Protein AF-A2Z842-F1 (afdb_monomer_lite)

pLDDT: mean 91.97, std 7.47, range [58.16, 97.81]

Secondary structure (DSSP, 8-state):
-HHHHHHHHHHHTS-SSHHHHHHHHHHHHHHHHHHHHHHHTT-SEEEEE--S--TTPPPGGGGGGT-SEEEEE--HHHHHHHHHHHHHHH--

Sequence (92 aa):
MQRSLRDIAALYNCEASLEKVEEFRRAEGLSSISSKCFKAANLSAILIDDGIDFDKMLELEAHKAFAPTVGRILRIEKLAETIINDRIKLDT

Structure (mmCIF, N/CA/C/O backbone):
data_AF-A2Z842-F1
#
_entry.id   AF-A2Z842-F1
#
loop_
_atom_site.group_PDB
_atom_site.id
_atom_site.type_symbol
_atom_site.label_atom_id
_atom_site.label_alt_id
_atom_site.label_comp_id
_atom_site.label_asym_id
_atom_site.label_entity_id
_atom_site.label_seq_id
_atom_site.pdbx_PDB_ins_code
_atom_site.Cartn_x
_atom_site.Cartn_y
_atom_site.Cartn_z
_atom_site.occupancy
_atom_site.B_iso_or_equiv
_atom_site.auth_seq_id
_atom_site.auth_comp_id
_atom_site.auth_asym_id
_atom_site.auth_atom_id
_atom_site.pdbx_PDB_model_num
ATOM 1 N N . MET A 1 1 ? -16.183 15.568 1.146 1.00 58.16 1 MET A N 1
ATOM 2 C CA . MET A 1 1 ? -15.415 15.592 2.413 1.00 58.16 1 MET A CA 1
ATOM 3 C C . MET A 1 1 ? -16.111 14.876 3.573 1.00 58.16 1 MET A C 1
ATOM 5 O O . MET A 1 1 ? -15.475 14.075 4.235 1.00 58.16 1 MET A O 1
ATOM 9 N N . GLN A 1 2 ? -17.409 15.085 3.822 1.00 62.94 2 GLN A N 1
ATOM 10 C CA . GLN A 1 2 ? -18.079 14.487 4.995 1.00 62.94 2 GLN A CA 1
ATOM 11 C C . GLN A 1 2 ? -18.352 12.968 4.896 1.00 62.94 2 GLN A C 1
ATOM 13 O O . GLN A 1 2 ? -18.552 12.305 5.908 1.00 62.94 2 GLN A O 1
ATOM 18 N N . ARG A 1 3 ? -18.381 12.397 3.681 1.00 75.38 3 ARG A N 1
ATOM 19 C CA . ARG A 1 3 ? -18.478 10.936 3.475 1.00 75.38 3 ARG A CA 1
ATOM 20 C C . ARG A 1 3 ? -17.143 10.247 3.766 1.00 75.38 3 ARG A C 1
ATOM 22 O O . ARG A 1 3 ? -17.098 9.412 4.651 1.00 75.38 3 ARG A O 1
ATOM 29 N N . SER A 1 4 ? -16.049 10.740 3.178 1.00 85.19 4 SER A N 1
ATOM 30 C CA . SER A 1 4 ? -14.703 10.187 3.388 1.00 85.19 4 SER A CA 1
ATOM 31 C C . SER A 1 4 ? -14.267 10.150 4.858 1.00 85.19 4 SER A C 1
ATOM 33 O O . SER A 1 4 ? -13.596 9.208 5.263 1.00 85.19 4 SER A O 1
ATOM 35 N N . LEU A 1 5 ? -14.661 11.141 5.670 1.00 93.75 5 LEU A N 1
ATOM 36 C CA . LEU A 1 5 ? -14.3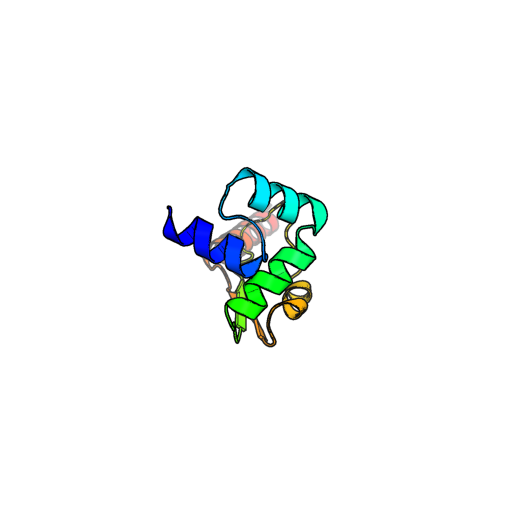72 11.132 7.109 1.00 93.75 5 LEU A CA 1
ATOM 37 C C . LEU A 1 5 ? -15.178 10.065 7.867 1.00 93.75 5 LEU A C 1
ATOM 39 O O . LEU A 1 5 ? -14.644 9.410 8.753 1.00 93.75 5 LEU A O 1
ATOM 43 N N . ARG A 1 6 ? -16.454 9.873 7.518 1.00 95.00 6 ARG A N 1
ATOM 44 C CA . ARG A 1 6 ? -17.292 8.841 8.145 1.00 95.00 6 ARG A CA 1
ATOM 45 C C . ARG A 1 6 ? -16.830 7.440 7.770 1.00 95.00 6 ARG A C 1
ATOM 47 O O . ARG A 1 6 ? -16.762 6.588 8.645 1.00 95.00 6 ARG A O 1
ATOM 54 N N . ASP A 1 7 ? -16.462 7.229 6.510 1.00 94.56 7 ASP A N 1
ATOM 55 C CA . ASP A 1 7 ? -16.008 5.926 6.022 1.00 94.56 7 ASP A CA 1
ATOM 56 C C . ASP A 1 7 ? -14.695 5.511 6.703 1.00 94.56 7 ASP A C 1
ATOM 58 O O . ASP A 1 7 ? -14.563 4.378 7.165 1.00 94.56 7 ASP A O 1
ATOM 62 N N . ILE A 1 8 ? -13.739 6.442 6.845 1.00 95.25 8 ILE A N 1
ATOM 63 C CA . ILE A 1 8 ? -12.474 6.142 7.524 1.00 95.25 8 ILE A CA 1
ATOM 64 C C . ILE A 1 8 ? -12.653 5.965 9.037 1.00 95.25 8 ILE A C 1
ATOM 66 O O . ILE A 1 8 ? -12.036 5.078 9.619 1.00 95.25 8 ILE A O 1
ATOM 70 N N . ALA A 1 9 ? -13.521 6.757 9.670 1.00 96.00 9 ALA A N 1
ATOM 71 C CA . ALA A 1 9 ? -13.822 6.614 11.091 1.00 96.00 9 ALA A CA 1
ATOM 72 C C . ALA A 1 9 ? -14.523 5.282 11.390 1.00 96.00 9 ALA A C 1
ATOM 74 O O . ALA A 1 9 ? -14.162 4.601 12.347 1.00 96.00 9 ALA A O 1
ATOM 75 N N . ALA A 1 10 ? -15.446 4.854 10.524 1.00 96.44 10 ALA A N 1
ATOM 76 C CA . ALA A 1 10 ? -16.065 3.535 10.605 1.00 96.44 10 ALA A CA 1
ATOM 77 C C . ALA A 1 10 ? -15.029 2.412 10.430 1.00 96.44 10 ALA A C 1
ATOM 79 O O . ALA A 1 10 ? -15.015 1.471 11.221 1.00 96.44 10 ALA A O 1
ATOM 80 N N . LEU A 1 11 ? -14.117 2.532 9.456 1.00 96.50 11 LEU A N 1
ATOM 81 C CA . LEU A 1 11 ? -13.024 1.572 9.262 1.00 96.50 11 LEU A CA 1
ATOM 82 C C . LEU A 1 11 ? -12.096 1.482 10.486 1.00 96.50 11 LEU A C 1
ATOM 84 O O . LEU A 1 11 ? -11.607 0.404 10.822 1.00 96.50 11 LEU A O 1
ATOM 88 N N . TYR A 1 12 ? -11.830 2.610 11.141 1.00 96.19 12 TYR A N 1
ATOM 89 C CA . TYR A 1 12 ? -10.977 2.680 12.329 1.00 96.19 12 TYR A CA 1
ATOM 90 C C . TYR A 1 12 ? -11.729 2.391 13.634 1.00 96.19 12 TYR A C 1
ATOM 92 O O . TYR A 1 12 ? -11.093 2.265 14.678 1.00 96.19 12 TYR A O 1
ATOM 100 N N . ASN A 1 13 ? -13.056 2.241 13.578 1.00 96.12 13 ASN A N 1
ATOM 101 C CA . ASN A 1 13 ? -13.936 2.125 14.739 1.00 96.12 13 ASN A CA 1
ATOM 102 C C . ASN A 1 13 ? -13.723 3.267 15.754 1.00 96.12 13 ASN A C 1
ATOM 104 O O . ASN A 1 13 ? -13.571 3.040 16.955 1.00 96.12 13 ASN A O 1
ATOM 108 N N . CYS A 1 14 ? -13.678 4.503 15.254 1.00 96.31 14 CYS A N 1
ATOM 109 C CA . CYS A 1 14 ? -13.562 5.712 16.063 1.00 96.31 14 CYS A CA 1
ATOM 110 C C . CYS A 1 14 ? -14.641 6.741 15.694 1.00 96.31 14 CYS A C 1
ATOM 112 O O . CYS A 1 14 ? -15.434 6.549 14.771 1.00 96.31 14 CYS A O 1
ATOM 114 N N . GLU A 1 15 ? -14.705 7.838 16.448 1.00 97.00 15 GLU A N 1
ATOM 115 C CA . GLU A 1 15 ? -15.633 8.930 16.159 1.00 97.00 15 GLU A CA 1
ATOM 116 C C . GLU A 1 15 ? -15.315 9.586 14.806 1.00 97.00 15 GLU A C 1
ATOM 118 O O . GLU A 1 15 ? -14.153 9.735 14.426 1.00 97.00 15 GLU A O 1
ATOM 123 N N . ALA A 1 16 ? -16.350 10.034 14.091 1.00 96.00 16 ALA A N 1
ATOM 124 C CA . ALA A 1 16 ? -16.220 10.710 12.802 1.00 96.00 16 ALA A CA 1
ATOM 125 C C . ALA A 1 16 ? -15.755 12.173 12.934 1.00 96.00 16 ALA A C 1
ATOM 127 O O . ALA A 1 16 ? -16.415 13.094 12.449 1.00 96.00 16 ALA A O 1
ATOM 128 N N . SER A 1 17 ? -14.596 12.377 13.559 1.00 96.12 17 SER A N 1
ATOM 129 C CA . SER A 1 17 ? -13.902 13.658 13.680 1.00 96.12 17 SER A CA 1
ATOM 130 C C . SER A 1 17 ? -12.458 13.536 13.186 1.00 96.12 17 SER A C 1
ATOM 132 O O . SER A 1 17 ? -11.856 12.462 13.213 1.00 96.12 17 SER A O 1
ATOM 134 N N . LEU A 1 18 ? -11.888 14.643 12.700 1.00 95.38 18 LEU A N 1
ATOM 135 C CA . LEU A 1 18 ? -10.493 14.658 12.242 1.00 95.38 18 LEU A CA 1
ATOM 136 C C . LEU A 1 18 ? -9.533 14.306 13.382 1.00 95.38 18 LEU A C 1
ATOM 138 O O . LEU A 1 18 ? -8.639 13.488 13.195 1.00 95.38 18 LEU A O 1
ATOM 142 N N . GLU A 1 19 ? -9.781 14.854 14.572 1.00 97.38 19 GLU A N 1
ATOM 143 C CA . GLU A 1 19 ? -8.987 14.607 15.775 1.00 97.38 19 GLU A CA 1
ATOM 144 C C . GLU A 1 19 ? -8.921 13.114 16.124 1.00 97.38 19 GLU A C 1
ATOM 146 O O . GLU A 1 19 ? -7.827 12.572 16.277 1.00 97.38 19 GLU A O 1
ATOM 151 N N . LYS A 1 20 ? -10.064 12.413 16.163 1.00 97.62 20 LYS A N 1
ATOM 152 C CA . LYS A 1 20 ? -10.100 10.980 16.505 1.00 97.62 20 LYS A CA 1
ATOM 153 C C . LYS A 1 20 ? -9.488 10.090 15.437 1.00 97.62 20 LYS A C 1
ATOM 155 O O . LYS A 1 20 ? -8.820 9.108 15.763 1.00 97.62 20 LYS A O 1
ATOM 160 N N . VAL A 1 21 ? -9.651 10.441 14.166 1.00 96.25 21 VAL A N 1
ATOM 161 C CA . VAL A 1 21 ? -8.979 9.739 13.066 1.00 96.25 21 VAL A CA 1
ATOM 162 C C . VAL A 1 21 ? -7.461 9.917 13.156 1.00 96.25 21 VAL A C 1
ATOM 164 O O . VAL A 1 21 ? -6.717 8.958 12.955 1.00 96.25 21 VAL A O 1
ATOM 167 N N . GLU A 1 22 ? -6.976 11.113 13.480 1.00 96.44 22 GLU A N 1
ATOM 168 C CA . GLU A 1 22 ? -5.544 11.371 13.632 1.00 96.44 22 GLU A CA 1
ATOM 169 C C . GLU A 1 22 ? -4.933 10.721 14.877 1.00 96.44 22 GLU A C 1
ATOM 171 O O . GLU A 1 22 ? -3.841 10.159 14.783 1.00 96.44 22 GLU A O 1
ATOM 176 N N . GLU A 1 23 ? -5.617 10.760 16.024 1.00 97.81 23 GLU A N 1
ATOM 177 C CA . GLU A 1 23 ? -5.202 10.051 17.243 1.00 97.81 23 GLU A CA 1
ATOM 178 C C . GLU A 1 23 ? -5.017 8.559 16.970 1.00 97.81 23 GLU A C 1
ATOM 180 O O . GLU A 1 23 ? -3.968 7.995 17.285 1.00 97.81 23 GLU A O 1
ATOM 185 N N . PHE A 1 24 ? -5.998 7.947 16.303 1.00 97.44 24 PHE A N 1
ATOM 186 C CA . PHE A 1 24 ? -5.936 6.546 15.911 1.00 97.44 24 PHE A CA 1
ATOM 187 C C . PHE A 1 24 ? -4.735 6.264 15.000 1.00 97.44 24 PHE A C 1
ATOM 189 O O . PHE A 1 24 ? -3.978 5.321 15.230 1.00 97.44 24 PHE A O 1
ATOM 196 N N . ARG A 1 25 ? -4.506 7.113 13.987 1.00 96.44 25 ARG A N 1
ATOM 197 C CA . ARG A 1 25 ? -3.364 6.954 13.075 1.00 96.44 25 ARG A CA 1
ATOM 198 C C . ARG A 1 25 ? -2.017 7.078 13.796 1.00 96.44 25 ARG A C 1
ATOM 200 O O . ARG A 1 25 ? -1.088 6.330 13.498 1.00 96.44 25 ARG A O 1
ATOM 207 N N . ARG A 1 26 ? -1.891 8.005 14.747 1.00 97.12 26 ARG A N 1
ATOM 208 C CA . ARG A 1 26 ? -0.662 8.155 15.543 1.00 97.12 26 ARG A CA 1
ATOM 209 C C . ARG A 1 26 ? -0.407 6.938 16.433 1.00 97.12 26 ARG A C 1
ATOM 211 O O . ARG A 1 26 ? 0.741 6.523 16.541 1.00 97.12 26 ARG A O 1
ATOM 218 N N . ALA A 1 27 ? -1.453 6.371 17.032 1.00 97.50 27 ALA A N 1
ATOM 219 C CA . ALA A 1 27 ? -1.340 5.217 17.922 1.00 97.50 27 ALA A CA 1
ATOM 220 C C . ALA A 1 27 ? -0.997 3.911 17.180 1.00 97.50 27 ALA A C 1
ATOM 222 O O . ALA A 1 27 ? -0.169 3.138 17.651 1.00 97.50 27 ALA A O 1
ATOM 223 N N . GLU A 1 28 ? -1.609 3.669 16.017 1.00 96.50 28 GLU A N 1
ATOM 224 C CA . GLU A 1 28 ? -1.440 2.418 15.259 1.00 96.50 28 GLU A CA 1
ATOM 225 C C . GLU A 1 28 ? -0.178 2.388 14.387 1.00 96.50 28 GLU A C 1
ATOM 227 O O . GLU A 1 28 ? 0.390 1.325 14.130 1.00 96.50 28 GLU A O 1
ATOM 232 N N . GLY A 1 29 ? 0.246 3.550 13.888 1.00 95.75 29 GLY A N 1
ATOM 233 C CA . GLY A 1 29 ? 1.369 3.661 12.965 1.00 95.75 29 GLY A CA 1
ATOM 234 C C . GLY A 1 29 ? 1.052 3.232 11.526 1.00 95.75 29 GLY A C 1
ATOM 235 O O . GLY A 1 29 ? 0.078 2.538 11.223 1.00 95.75 29 GLY A O 1
ATOM 236 N N . LEU A 1 30 ? 1.913 3.670 10.603 1.00 91.75 30 LEU A N 1
ATOM 237 C CA . LEU A 1 30 ? 1.669 3.621 9.157 1.00 91.75 30 LEU A CA 1
ATOM 238 C C . LEU A 1 30 ? 1.395 2.206 8.624 1.00 91.75 30 L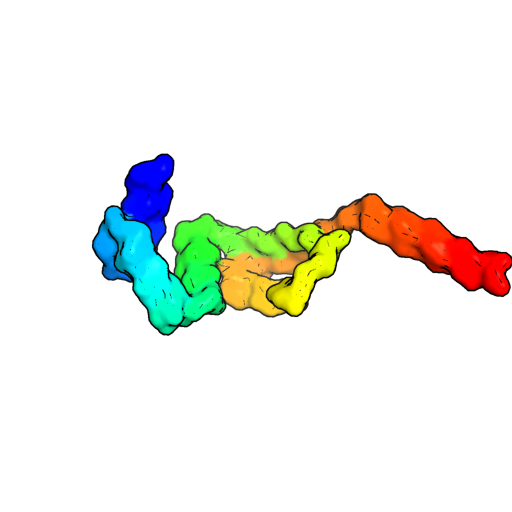EU A C 1
ATOM 240 O O . LEU A 1 30 ? 0.458 2.020 7.855 1.00 91.75 30 LEU A O 1
ATOM 244 N N . SER A 1 31 ? 2.179 1.209 9.042 1.00 91.38 31 SER A N 1
ATOM 245 C CA . SER A 1 31 ? 2.049 -0.167 8.537 1.00 91.38 31 SER A CA 1
ATOM 246 C C . SER A 1 31 ? 0.702 -0.804 8.908 1.00 91.38 31 SER A C 1
ATOM 248 O O . SER A 1 31 ? 0.024 -1.363 8.042 1.00 91.38 31 SER A O 1
ATOM 250 N N . SER A 1 32 ? 0.263 -0.656 10.167 1.00 94.06 32 SER A N 1
ATOM 251 C CA . SER A 1 32 ? -1.039 -1.170 10.623 1.00 94.06 32 SER A CA 1
ATOM 252 C C . SER A 1 32 ? -2.186 -0.506 9.860 1.00 94.06 32 SER A C 1
ATOM 254 O O . SER A 1 32 ? -3.061 -1.187 9.317 1.00 94.06 32 SER A O 1
ATOM 256 N N . ILE A 1 33 ? -2.142 0.825 9.730 1.00 95.44 33 ILE A N 1
ATOM 257 C CA . ILE A 1 33 ? -3.157 1.596 9.002 1.00 95.44 33 ILE A CA 1
ATOM 258 C C . ILE A 1 33 ? -3.228 1.165 7.539 1.00 95.44 33 ILE A C 1
ATOM 260 O O . ILE A 1 33 ? -4.323 0.907 7.038 1.00 95.44 33 ILE A O 1
ATOM 264 N N . SER A 1 34 ? -2.081 1.048 6.864 1.00 93.19 34 SER A N 1
ATOM 265 C CA . SER A 1 34 ? -2.015 0.552 5.489 1.00 93.19 34 SER A CA 1
ATOM 266 C C . SER A 1 34 ? -2.628 -0.843 5.387 1.00 93.19 34 SER A C 1
ATOM 268 O O . SER A 1 34 ? -3.482 -1.063 4.535 1.00 93.19 34 SER A O 1
ATOM 270 N N . SER A 1 35 ? -2.312 -1.765 6.302 1.00 93.31 35 SER A N 1
ATOM 271 C CA . SER A 1 35 ? -2.921 -3.102 6.302 1.00 93.31 35 SER A CA 1
ATOM 272 C C . SER A 1 35 ? -4.446 -3.051 6.423 1.00 93.31 35 SER A C 1
ATOM 274 O O . SER A 1 35 ? -5.137 -3.719 5.652 1.00 93.31 35 SER A O 1
ATOM 276 N N . LYS A 1 36 ? -4.994 -2.230 7.331 1.00 95.06 36 LYS A N 1
ATOM 277 C CA . LYS A 1 36 ? -6.451 -2.064 7.486 1.00 95.06 36 LYS A CA 1
ATOM 278 C C . LYS A 1 36 ? -7.096 -1.505 6.217 1.00 95.06 36 LYS A C 1
ATOM 280 O O . LYS A 1 36 ?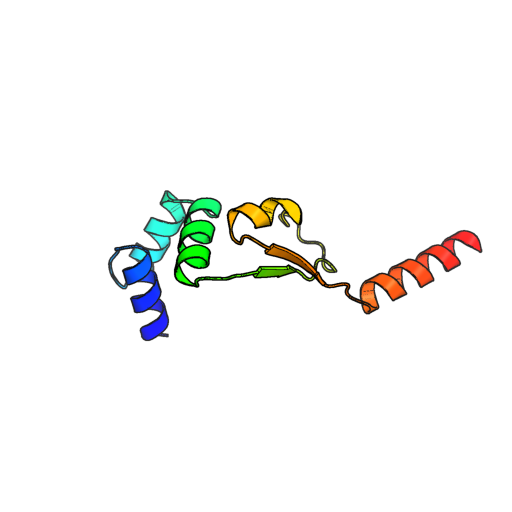 -8.080 -2.066 5.740 1.00 95.06 36 LYS A O 1
ATOM 285 N N . CYS A 1 37 ? -6.528 -0.441 5.652 1.00 95.06 37 CYS A N 1
ATOM 286 C CA . CYS A 1 37 ? -7.051 0.201 4.447 1.00 95.06 37 CYS A CA 1
ATOM 287 C C . CYS A 1 37 ? -7.007 -0.729 3.227 1.00 95.06 37 CYS A C 1
ATOM 289 O O . CYS A 1 37 ? -8.009 -0.863 2.530 1.00 95.06 37 CYS A O 1
ATOM 291 N N . PHE A 1 38 ? -5.879 -1.399 2.983 1.00 94.00 38 PHE A N 1
ATOM 292 C CA . PHE A 1 38 ? -5.716 -2.280 1.823 1.00 94.00 38 PHE A CA 1
ATOM 293 C C . PHE A 1 38 ? -6.608 -3.524 1.919 1.00 94.00 38 PHE A C 1
ATOM 295 O O . PHE A 1 38 ? -7.220 -3.911 0.924 1.00 94.00 38 PHE A O 1
ATOM 302 N N . LYS A 1 39 ? -6.768 -4.099 3.123 1.00 93.25 39 LYS A N 1
ATOM 303 C CA . LYS A 1 39 ? -7.722 -5.194 3.363 1.00 93.25 39 LYS A CA 1
ATOM 304 C C . LYS A 1 39 ? -9.164 -4.757 3.114 1.00 93.25 39 LYS A C 1
ATOM 306 O O . LYS A 1 39 ? -9.895 -5.464 2.432 1.00 93.25 39 LYS A O 1
ATOM 311 N N . ALA A 1 40 ? -9.567 -3.594 3.625 1.00 95.19 40 ALA A N 1
ATOM 312 C CA . ALA A 1 40 ? -10.922 -3.076 3.431 1.00 95.19 40 ALA A CA 1
ATOM 313 C C . ALA A 1 40 ? -11.226 -2.730 1.966 1.00 95.19 40 ALA A C 1
ATOM 315 O O . ALA A 1 40 ? -12.354 -2.903 1.513 1.00 95.19 40 ALA A O 1
ATOM 316 N N . ALA A 1 41 ? -10.217 -2.283 1.215 1.00 93.38 41 ALA A N 1
ATOM 317 C CA . ALA A 1 41 ? -10.326 -2.030 -0.217 1.00 93.38 41 ALA A CA 1
ATOM 318 C C . ALA A 1 41 ? -10.390 -3.314 -1.067 1.00 93.38 41 ALA A C 1
ATOM 320 O O . ALA A 1 41 ? -10.694 -3.229 -2.254 1.00 93.38 41 ALA A O 1
ATOM 321 N N .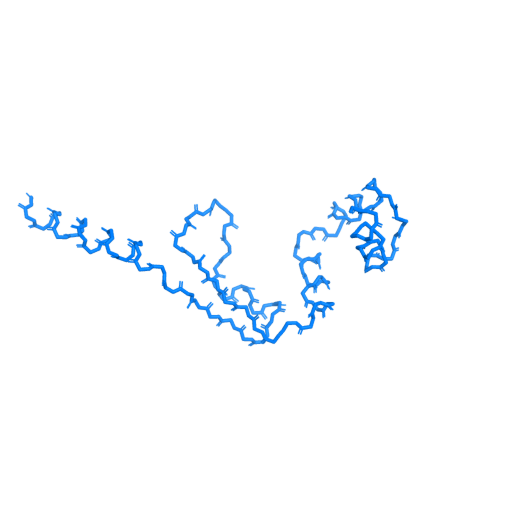 ASN A 1 42 ? -10.126 -4.487 -0.475 1.00 94.38 42 ASN A N 1
ATOM 322 C CA . ASN A 1 42 ? -10.167 -5.794 -1.134 1.00 94.38 42 ASN A CA 1
ATOM 323 C C . ASN A 1 42 ? -9.353 -5.836 -2.443 1.00 94.38 42 ASN A C 1
ATOM 325 O O . ASN A 1 42 ? -9.832 -6.266 -3.494 1.00 94.38 42 ASN A O 1
ATOM 329 N N . LEU A 1 43 ? -8.118 -5.335 -2.384 1.00 93.50 43 LEU A N 1
ATOM 330 C CA . LEU A 1 43 ? -7.243 -5.250 -3.550 1.00 93.50 43 LEU A CA 1
ATOM 331 C C . LEU A 1 43 ? -6.650 -6.621 -3.893 1.00 93.50 43 LEU A C 1
ATOM 333 O O . LEU A 1 43 ? -6.024 -7.271 -3.058 1.00 93.50 43 LEU A O 1
ATOM 337 N N . SER A 1 44 ? -6.789 -7.036 -5.152 1.00 95.12 44 SER A N 1
ATOM 338 C CA . SER A 1 44 ? -6.167 -8.264 -5.662 1.00 95.12 44 SER A CA 1
ATOM 339 C C . SER A 1 44 ? -4.705 -8.068 -6.066 1.00 95.12 44 SER A C 1
ATOM 341 O O . SER A 1 44 ? -3.939 -9.029 -6.083 1.00 95.12 44 SER A O 1
ATOM 343 N N . ALA A 1 45 ? -4.309 -6.841 -6.406 1.00 96.25 45 ALA A N 1
ATOM 344 C CA . ALA A 1 45 ? -2.957 -6.533 -6.840 1.00 96.25 45 ALA A CA 1
ATOM 345 C C . ALA A 1 45 ? -2.558 -5.089 -6.522 1.00 96.25 45 ALA A C 1
ATOM 347 O O . ALA A 1 45 ? -3.405 -4.199 -6.435 1.00 96.25 45 ALA A O 1
ATOM 348 N N . ILE A 1 46 ? -1.251 -4.868 -6.405 1.00 95.94 46 ILE A N 1
ATOM 349 C CA . ILE A 1 46 ? -0.614 -3.554 -6.319 1.00 95.94 46 ILE A CA 1
ATOM 350 C C . ILE A 1 46 ? 0.387 -3.445 -7.470 1.00 95.94 46 ILE A C 1
ATOM 352 O O . ILE A 1 46 ? 1.278 -4.280 -7.602 1.00 95.94 46 ILE A O 1
ATOM 356 N N . LEU A 1 47 ? 0.245 -2.416 -8.301 1.00 95.94 47 LEU A N 1
ATOM 357 C CA . LEU A 1 47 ? 1.186 -2.105 -9.373 1.00 95.94 47 LEU A CA 1
ATOM 358 C C . LEU A 1 47 ? 1.810 -0.740 -9.084 1.00 95.94 47 LEU A C 1
ATOM 360 O O . LEU A 1 47 ? 1.079 0.239 -8.940 1.00 95.94 47 LEU A O 1
ATOM 364 N N . ILE A 1 48 ? 3.134 -0.688 -8.951 1.00 94.19 48 ILE A N 1
ATOM 365 C CA . ILE A 1 48 ? 3.859 0.505 -8.494 1.00 94.19 48 ILE A CA 1
ATOM 366 C C . ILE A 1 48 ? 4.724 1.046 -9.619 1.00 94.19 48 ILE A C 1
ATOM 368 O O . ILE A 1 48 ? 5.550 0.326 -10.172 1.00 94.19 48 ILE A O 1
ATOM 372 N N . ASP A 1 49 ? 4.541 2.324 -9.924 1.00 92.94 49 ASP A N 1
ATOM 373 C CA . ASP A 1 49 ? 5.514 3.115 -10.666 1.00 92.94 49 ASP A CA 1
ATOM 374 C C . ASP A 1 49 ? 6.562 3.644 -9.680 1.00 92.94 49 ASP A C 1
ATOM 376 O O . ASP A 1 49 ? 6.268 4.516 -8.860 1.00 92.94 49 ASP A O 1
ATOM 380 N N . ASP A 1 50 ? 7.763 3.075 -9.752 1.00 87.69 50 ASP A N 1
ATOM 381 C CA . ASP A 1 50 ? 8.920 3.409 -8.915 1.00 87.69 50 ASP A CA 1
ATOM 382 C C . ASP A 1 50 ? 9.908 4.355 -9.619 1.00 87.69 50 ASP A C 1
ATOM 384 O O . ASP A 1 50 ? 11.037 4.527 -9.174 1.00 87.69 50 ASP A O 1
ATOM 388 N N . GLY A 1 51 ? 9.501 4.998 -10.721 1.00 86.69 51 GLY A N 1
ATOM 389 C CA . GLY A 1 51 ? 10.353 5.909 -11.491 1.00 86.69 51 GLY A CA 1
ATOM 390 C C . GLY A 1 51 ? 10.641 7.257 -10.814 1.00 86.69 51 GLY A C 1
ATOM 391 O O . GLY A 1 51 ? 11.223 8.134 -11.457 1.00 86.69 51 GLY A O 1
ATOM 392 N N . ILE A 1 52 ? 10.204 7.447 -9.563 1.00 85.00 52 ILE A N 1
ATOM 393 C CA . ILE A 1 52 ? 10.469 8.623 -8.724 1.00 85.00 52 ILE A CA 1
ATOM 394 C C . ILE A 1 52 ? 11.053 8.147 -7.398 1.00 85.00 52 ILE A C 1
ATOM 396 O O . ILE A 1 52 ? 10.407 7.393 -6.673 1.00 85.00 52 ILE A O 1
ATOM 400 N N . ASP A 1 53 ? 12.226 8.665 -7.051 1.00 83.50 53 ASP A N 1
ATOM 401 C CA . ASP A 1 53 ? 12.859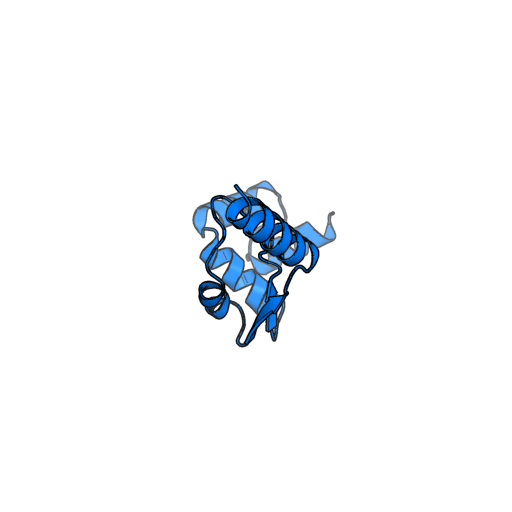 8.376 -5.770 1.00 83.50 53 ASP A CA 1
ATOM 402 C C . ASP A 1 53 ? 12.231 9.219 -4.653 1.00 83.50 53 ASP A C 1
ATOM 404 O O . ASP A 1 53 ? 12.260 10.453 -4.683 1.00 83.50 53 ASP A O 1
ATOM 408 N N . PHE A 1 54 ? 11.689 8.543 -3.640 1.00 85.81 54 PHE A N 1
ATOM 409 C CA . PHE A 1 54 ? 11.275 9.154 -2.378 1.00 85.81 54 PHE A CA 1
ATOM 410 C C . PHE A 1 54 ? 12.163 8.644 -1.243 1.00 85.81 54 PHE A C 1
ATOM 412 O O . PHE A 1 54 ? 12.501 7.464 -1.190 1.00 85.81 54 PHE A O 1
ATOM 419 N N . ASP A 1 55 ? 12.481 9.522 -0.290 1.00 86.31 55 ASP A N 1
ATOM 420 C CA . ASP A 1 55 ? 13.355 9.255 0.863 1.00 86.31 55 ASP A CA 1
ATOM 421 C C . ASP A 1 55 ? 12.932 8.042 1.715 1.00 86.31 55 ASP A C 1
ATOM 423 O O . ASP A 1 55 ? 13.757 7.440 2.399 1.00 86.31 55 ASP A O 1
ATOM 427 N N . LYS A 1 56 ? 11.643 7.688 1.685 1.00 85.50 56 LYS A N 1
ATOM 428 C CA . LYS A 1 56 ? 11.033 6.605 2.474 1.00 85.50 56 LYS A CA 1
ATOM 429 C C . LYS A 1 56 ? 10.269 5.600 1.616 1.00 85.50 56 LYS A C 1
ATOM 431 O O . LYS A 1 56 ? 9.341 4.956 2.112 1.00 85.50 56 LYS A O 1
ATOM 436 N N . MET A 1 57 ? 10.605 5.496 0.329 1.00 88.94 57 MET A N 1
ATOM 437 C CA . MET A 1 57 ? 9.996 4.485 -0.529 1.00 88.94 57 MET A CA 1
ATOM 438 C C . MET A 1 57 ? 10.357 3.091 -0.011 1.00 88.94 57 MET A C 1
ATOM 440 O O . MET A 1 57 ? 11.505 2.820 0.333 1.00 88.94 57 MET A O 1
ATOM 444 N N . LEU A 1 58 ? 9.356 2.220 0.092 1.00 89.81 58 LEU A N 1
ATOM 445 C CA . LEU A 1 58 ? 9.595 0.821 0.410 1.00 89.81 58 LEU A CA 1
ATOM 446 C C . LEU A 1 58 ? 10.021 0.079 -0.857 1.00 89.81 58 LEU A C 1
ATOM 448 O O . LEU A 1 58 ? 9.566 0.394 -1.954 1.00 89.81 58 LEU A O 1
ATOM 452 N N . GLU A 1 59 ? 10.845 -0.949 -0.683 1.00 91.06 59 GLU A N 1
ATOM 453 C CA . GLU A 1 59 ? 11.152 -1.905 -1.745 1.00 91.06 59 GLU A CA 1
ATOM 454 C C . GLU A 1 59 ? 9.873 -2.584 -2.256 1.00 91.06 59 GLU A C 1
ATOM 456 O O . GLU A 1 59 ? 8.961 -2.879 -1.476 1.00 91.06 59 GLU A O 1
ATOM 461 N N . LEU A 1 60 ? 9.832 -2.915 -3.552 1.00 92.19 60 LEU A N 1
ATOM 462 C CA . LEU A 1 60 ? 8.663 -3.517 -4.208 1.00 92.19 60 LEU A CA 1
ATOM 463 C C . LEU A 1 60 ? 8.103 -4.723 -3.429 1.00 92.19 60 LEU A C 1
ATOM 465 O O . LEU A 1 60 ? 6.898 -4.843 -3.212 1.00 92.19 60 LEU A O 1
ATOM 469 N N . GLU A 1 61 ? 8.987 -5.596 -2.952 1.00 91.88 61 GLU A N 1
ATOM 470 C CA . GLU A 1 61 ? 8.635 -6.816 -2.222 1.00 91.88 61 GLU A CA 1
ATOM 471 C C . GLU A 1 61 ? 7.934 -6.552 -0.881 1.00 91.88 61 GLU A C 1
ATOM 473 O O . GLU A 1 61 ? 7.079 -7.340 -0.468 1.00 91.88 61 GLU A O 1
ATOM 478 N N . ALA A 1 62 ? 8.212 -5.421 -0.225 1.00 93.12 62 ALA A N 1
ATOM 479 C CA . ALA A 1 62 ? 7.570 -5.064 1.039 1.00 93.12 62 ALA A CA 1
ATOM 480 C C . ALA A 1 62 ? 6.050 -4.881 0.885 1.00 93.12 62 ALA A C 1
ATOM 482 O O . ALA A 1 62 ? 5.290 -5.099 1.832 1.00 93.12 62 ALA A O 1
ATOM 483 N N . HIS A 1 63 ? 5.576 -4.543 -0.319 1.00 93.50 63 HIS A N 1
ATOM 484 C CA . HIS A 1 63 ? 4.154 -4.343 -0.585 1.00 93.50 63 HIS A CA 1
ATOM 485 C C . HIS A 1 63 ? 3.338 -5.645 -0.613 1.00 93.50 63 HIS A C 1
ATOM 487 O O . HIS A 1 63 ? 2.109 -5.588 -0.517 1.00 93.50 63 HIS A O 1
ATOM 493 N N . LYS A 1 64 ? 3.985 -6.823 -0.654 1.00 93.25 64 LYS A N 1
ATOM 494 C CA . LYS A 1 64 ? 3.299 -8.129 -0.560 1.00 93.25 64 LYS A CA 1
ATOM 495 C C . LYS A 1 64 ? 2.590 -8.332 0.781 1.00 93.25 64 LYS A C 1
ATOM 497 O O . LYS A 1 64 ? 1.696 -9.166 0.887 1.00 93.25 64 LYS A O 1
ATOM 502 N N . ALA A 1 65 ? 2.924 -7.529 1.793 1.00 93.00 65 ALA A N 1
ATOM 503 C CA . ALA A 1 65 ? 2.184 -7.473 3.050 1.00 93.00 65 ALA A CA 1
ATOM 504 C C . ALA A 1 65 ? 0.739 -6.943 2.896 1.00 93.00 65 ALA A C 1
ATOM 506 O O . ALA A 1 65 ? -0.078 -7.126 3.803 1.00 93.00 65 ALA A O 1
ATOM 507 N N . PHE A 1 66 ? 0.416 -6.279 1.778 1.00 93.31 66 PHE A N 1
ATOM 508 C CA . PHE A 1 66 ? -0.857 -5.579 1.575 1.00 93.31 66 PHE A CA 1
ATOM 509 C C . PHE A 1 66 ? -1.730 -6.154 0.451 1.00 93.31 66 PHE A C 1
ATOM 511 O O . PHE A 1 66 ? -2.941 -5.947 0.479 1.00 93.31 66 PHE A O 1
ATOM 518 N N . ALA A 1 67 ? -1.153 -6.874 -0.514 1.00 93.62 67 ALA A N 1
ATOM 519 C CA . ALA A 1 67 ? -1.885 -7.547 -1.588 1.00 93.62 67 ALA A CA 1
ATOM 520 C C . ALA A 1 67 ? -1.148 -8.820 -2.041 1.00 93.62 67 ALA A C 1
ATOM 522 O O . ALA A 1 67 ? 0.081 -8.871 -1.965 1.00 93.62 67 ALA A O 1
ATOM 523 N N . PRO A 1 68 ? -1.866 -9.838 -2.551 1.00 92.69 68 PRO A N 1
ATOM 524 C CA . PRO A 1 68 ? -1.256 -11.113 -2.929 1.00 92.69 68 PRO A CA 1
ATOM 525 C C . PRO A 1 68 ? -0.384 -11.014 -4.186 1.00 92.69 68 PRO A C 1
ATOM 527 O O . PRO A 1 68 ? 0.510 -11.831 -4.384 1.00 92.69 68 PRO A O 1
ATOM 530 N N . THR A 1 69 ? -0.640 -10.033 -5.053 1.00 96.19 69 THR A N 1
ATOM 531 C CA . THR A 1 69 ? 0.148 -9.790 -6.266 1.00 96.19 69 THR A CA 1
ATOM 532 C C . THR A 1 69 ? 0.729 -8.387 -6.229 1.00 96.19 69 THR A C 1
ATOM 534 O O . THR A 1 69 ? 0.003 -7.416 -6.025 1.00 96.19 69 THR A O 1
ATOM 537 N N . VAL A 1 70 ? 2.037 -8.278 -6.450 1.00 96.88 70 VAL A N 1
ATOM 538 C CA . VAL A 1 70 ? 2.738 -6.998 -6.550 1.00 96.88 70 VAL A CA 1
ATOM 539 C C . VAL A 1 70 ? 3.573 -6.991 -7.821 1.00 96.88 70 VAL A C 1
ATOM 541 O O . VAL A 1 70 ? 4.246 -7.977 -8.118 1.00 96.88 70 VAL A O 1
ATOM 544 N N . GLY A 1 71 ? 3.520 -5.893 -8.568 1.00 96.31 71 GLY A N 1
ATOM 545 C CA . GLY A 1 71 ? 4.279 -5.718 -9.799 1.00 96.31 71 GLY A CA 1
ATOM 546 C C . GLY A 1 71 ? 4.787 -4.295 -9.966 1.00 96.31 71 GLY A C 1
ATOM 547 O O . GLY A 1 71 ? 4.254 -3.347 -9.390 1.00 96.31 71 GLY A O 1
ATOM 548 N N . ARG A 1 72 ? 5.828 -4.157 -10.779 1.00 95.69 72 ARG A N 1
ATOM 549 C CA . ARG A 1 72 ? 6.413 -2.870 -11.143 1.00 95.69 72 ARG A CA 1
ATOM 550 C C . ARG A 1 72 ? 5.844 -2.385 -12.473 1.00 95.69 72 ARG A C 1
ATOM 552 O O . ARG A 1 72 ? 5.768 -3.155 -13.431 1.00 95.69 72 ARG A O 1
ATOM 559 N N . ILE A 1 73 ? 5.499 -1.106 -12.540 1.00 95.69 73 ILE A N 1
ATOM 560 C CA . ILE A 1 73 ? 5.211 -0.379 -13.775 1.00 95.69 73 ILE A CA 1
ATOM 561 C C . ILE A 1 73 ? 6.501 0.311 -14.208 1.00 95.69 73 ILE A C 1
ATOM 563 O O . ILE A 1 73 ? 7.064 1.121 -13.477 1.00 95.69 73 ILE A O 1
ATOM 567 N N . LEU A 1 74 ? 6.976 -0.014 -15.409 1.00 94.19 74 LEU A N 1
ATOM 568 C CA . LEU A 1 74 ? 8.161 0.615 -15.977 1.00 94.19 74 LEU A CA 1
ATOM 569 C C . LEU A 1 74 ? 7.814 2.006 -16.517 1.00 94.19 74 LEU A C 1
ATOM 571 O O . LEU A 1 74 ? 7.121 2.124 -17.528 1.00 94.19 74 LEU A O 1
ATOM 575 N N . ARG A 1 75 ? 8.357 3.050 -15.890 1.00 94.25 75 ARG A N 1
ATOM 576 C CA . ARG A 1 75 ? 8.297 4.412 -16.424 1.00 94.25 75 ARG A CA 1
ATOM 577 C C . ARG A 1 75 ? 9.300 4.593 -17.562 1.00 94.25 75 ARG A C 1
ATOM 579 O O . ARG A 1 75 ? 10.514 4.607 -17.342 1.00 94.25 75 ARG A O 1
ATOM 586 N N . ILE A 1 76 ? 8.791 4.732 -18.782 1.00 95.44 76 ILE A N 1
ATOM 587 C CA . ILE A 1 76 ? 9.612 4.768 -19.999 1.00 95.44 76 ILE A CA 1
ATOM 588 C C . ILE A 1 76 ? 10.507 6.007 -20.069 1.00 95.44 76 ILE A C 1
ATOM 590 O O . ILE A 1 76 ? 11.626 5.916 -20.562 1.00 95.44 76 ILE A O 1
ATOM 594 N N . GLU A 1 77 ? 10.061 7.139 -19.530 1.00 94.50 77 GLU A N 1
ATOM 595 C CA . GLU A 1 77 ? 10.806 8.397 -19.508 1.00 94.50 77 GLU A CA 1
ATOM 596 C C . GLU A 1 77 ? 12.061 8.262 -18.650 1.00 94.50 77 GLU A C 1
ATOM 598 O O . GLU A 1 77 ? 13.142 8.679 -19.063 1.00 94.50 77 GLU A O 1
ATOM 603 N N . LYS A 1 78 ? 11.932 7.609 -17.486 1.00 92.75 78 LYS A N 1
ATOM 604 C CA . LYS A 1 78 ? 13.064 7.366 -16.591 1.00 92.75 78 LYS A CA 1
ATOM 605 C C . LYS A 1 78 ? 14.071 6.411 -17.224 1.00 92.75 78 LYS A C 1
ATOM 607 O O . LYS A 1 78 ? 15.270 6.660 -17.175 1.00 92.75 78 LYS A O 1
ATOM 612 N N . LEU A 1 79 ? 13.582 5.349 -17.864 1.00 94.12 79 LEU A N 1
ATOM 613 C CA . LEU A 1 79 ? 14.437 4.418 -18.597 1.00 94.12 79 LEU A CA 1
ATOM 614 C C . LEU A 1 79 ? 15.171 5.110 -19.756 1.00 94.12 79 LEU A C 1
ATOM 616 O O . LEU A 1 79 ? 16.371 4.901 -19.931 1.00 94.12 79 LEU A O 1
ATOM 620 N N . ALA A 1 80 ? 14.468 5.932 -20.537 1.00 95.25 80 ALA A N 1
ATOM 621 C CA . ALA A 1 80 ? 15.060 6.681 -21.639 1.00 95.25 80 ALA A CA 1
ATOM 622 C C . ALA A 1 80 ? 16.150 7.641 -21.139 1.00 95.25 80 ALA A C 1
ATOM 624 O O . ALA A 1 80 ? 17.245 7.652 -21.698 1.00 95.25 80 ALA A O 1
ATOM 625 N N . GLU A 1 81 ? 15.885 8.382 -20.058 1.00 94.19 81 GLU A N 1
ATOM 626 C CA . GLU A 1 81 ? 16.869 9.246 -19.397 1.00 94.19 81 GLU A CA 1
ATOM 627 C C . GLU A 1 81 ? 18.122 8.459 -18.978 1.00 94.19 81 GLU A C 1
ATOM 629 O O . GLU A 1 81 ? 19.237 8.879 -19.289 1.00 94.19 81 GLU A O 1
ATOM 634 N N . THR A 1 82 ? 17.963 7.302 -18.325 1.00 93.81 82 THR A N 1
ATOM 635 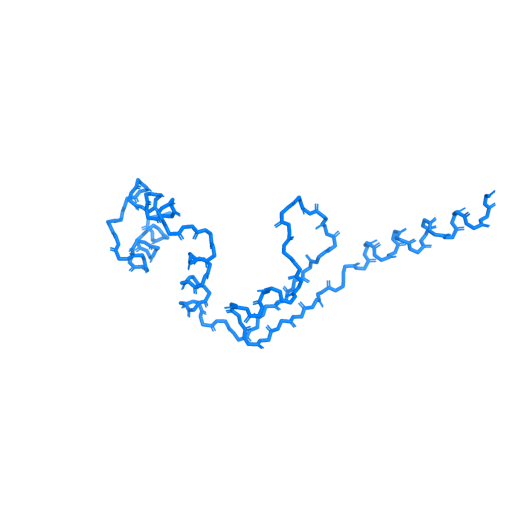C CA . THR A 1 82 ? 19.091 6.443 -17.927 1.00 93.81 82 THR A CA 1
ATOM 636 C C . THR A 1 82 ? 19.927 6.013 -19.131 1.00 93.81 82 THR A C 1
ATOM 638 O O . THR A 1 82 ? 21.141 6.198 -19.123 1.00 93.81 82 THR A O 1
ATOM 641 N N . ILE A 1 83 ? 19.291 5.512 -20.197 1.00 96.25 83 ILE A N 1
ATOM 642 C CA . ILE A 1 83 ? 19.994 5.055 -21.408 1.00 96.25 83 ILE A CA 1
ATOM 643 C C . ILE A 1 83 ? 20.766 6.202 -22.074 1.00 96.25 83 ILE A C 1
ATOM 645 O O . ILE A 1 83 ? 21.895 6.004 -22.524 1.00 96.25 83 ILE A O 1
ATOM 649 N N . ILE A 1 84 ? 20.168 7.394 -22.158 1.00 96.56 84 ILE A N 1
ATOM 650 C CA . ILE A 1 84 ? 20.816 8.573 -22.748 1.00 96.56 84 ILE A CA 1
ATOM 651 C C . ILE A 1 84 ? 22.023 8.993 -21.902 1.00 96.56 84 ILE A C 1
ATOM 653 O O . ILE A 1 84 ? 23.112 9.181 -22.442 1.00 96.56 84 ILE A O 1
ATOM 657 N N . ASN A 1 85 ? 21.855 9.086 -20.582 1.00 95.19 85 ASN A N 1
ATOM 658 C CA . ASN A 1 85 ? 22.919 9.503 -19.669 1.00 95.19 85 ASN A CA 1
ATOM 659 C C . ASN A 1 85 ? 24.086 8.508 -19.630 1.00 95.19 85 ASN A C 1
ATOM 661 O O . ASN A 1 85 ? 25.240 8.926 -19.556 1.00 95.19 85 ASN A O 1
ATOM 665 N N . ASP A 1 86 ? 23.810 7.207 -19.701 1.00 94.12 86 ASP A N 1
ATOM 666 C CA . ASP A 1 86 ? 24.857 6.183 -19.713 1.00 94.12 86 ASP A CA 1
ATOM 667 C C . ASP A 1 86 ? 25.657 6.198 -21.019 1.00 94.12 86 ASP A C 1
ATOM 669 O O . ASP A 1 86 ? 26.872 6.017 -20.987 1.00 94.12 86 ASP A O 1
ATOM 673 N N . ARG A 1 87 ? 25.018 6.496 -22.160 1.00 90.06 87 ARG A N 1
ATOM 674 C CA . ARG A 1 87 ? 25.733 6.712 -23.429 1.00 90.06 87 ARG A CA 1
ATOM 675 C C . ARG A 1 87 ? 26.651 7.926 -23.371 1.00 90.06 87 ARG A C 1
ATOM 677 O O . ARG A 1 87 ? 27.809 7.810 -23.745 1.00 90.06 87 ARG A O 1
ATOM 684 N N . ILE A 1 88 ? 26.166 9.053 -22.849 1.00 88.44 88 ILE A N 1
ATOM 685 C CA . ILE A 1 88 ? 26.974 10.276 -22.727 1.00 88.44 88 ILE A CA 1
ATOM 686 C C . ILE A 1 88 ? 28.232 10.023 -21.883 1.00 88.44 88 ILE A C 1
ATOM 688 O O . ILE A 1 88 ? 29.305 10.480 -22.256 1.00 88.44 88 ILE A O 1
ATOM 692 N N . LYS A 1 89 ? 28.121 9.263 -20.785 1.00 84.12 89 LYS A N 1
ATOM 693 C CA . LYS A 1 89 ? 29.267 8.925 -19.920 1.00 84.12 89 LYS A CA 1
ATOM 694 C C . LYS A 1 89 ? 30.310 8.025 -20.586 1.00 84.12 89 LYS A C 1
ATOM 696 O O . LYS A 1 89 ? 31.452 8.043 -20.152 1.00 84.12 89 LYS A O 1
ATOM 701 N N . LEU A 1 90 ? 29.925 7.199 -21.561 1.00 76.06 90 LEU A N 1
ATOM 702 C CA . LEU A 1 90 ? 30.853 6.311 -22.277 1.00 76.06 90 LEU A CA 1
ATOM 703 C C . LEU A 1 90 ? 31.677 7.056 -23.338 1.00 76.06 90 LEU A C 1
ATOM 705 O O . LEU A 1 90 ? 32.745 6.577 -23.712 1.00 76.06 90 LEU A O 1
ATOM 709 N N . ASP A 1 91 ? 31.184 8.204 -23.805 1.00 70.06 91 ASP A N 1
ATOM 710 C CA . ASP A 1 91 ? 31.817 9.029 -24.841 1.00 70.06 91 ASP A CA 1
ATOM 711 C C . ASP A 1 91 ? 32.732 10.140 -24.265 1.00 70.06 91 ASP A C 1
ATOM 713 O O . ASP A 1 91 ? 33.365 10.873 -25.030 1.00 70.06 91 ASP A O 1
ATOM 717 N N . THR A 1 92 ? 32.815 10.269 -22.933 1.00 61.97 92 THR A N 1
ATOM 718 C CA . THR A 1 92 ? 33.678 11.213 -22.180 1.00 61.97 92 THR A CA 1
ATOM 719 C C . THR A 1 92 ? 34.718 10.495 -21.342 1.00 61.97 92 THR A C 1
ATOM 721 O O . THR A 1 92 ? 35.878 10.963 -21.330 1.00 61.97 92 THR A O 1
#

Organism: Oryza sativa subsp. indica (NCBI:txid39946)

Radius of gyration: 19.0 Å; chains: 1; bounding box: 52×27×43 Å

Foldseek 3Di:
DQVVLVVQCVLLVHDSDPVGSVVSCVVQDDLSSLQSVLVVVVDQEAEDAPLDDDPDDDDQVVCCSRHVYTYYDDDVVSVVVVVVVVVVVVVD